Protein AF-A0A9J6RGP5-F1 (afdb_monomer_lite)

Secondary structure (DSSP, 8-state):
--B--TTPPSEEEEEEETTS-EEEEEE-SS-EEEEEE-SS---TTTTSEEEEEEEEE-BBTSEEEEEE--SSSSS-EEEEEEEEEEEEEE-

Sequence (91 aa):
MNRIDNNSPSGTYLITTRSGSKYFLEISEATKKLVRVNPKFGLRKDGEQIEVKEIMTLEIGKPAIICIEPLGLGSETFRLTTEVLDIIFFV

Foldseek 3Di:
DFWDFPPDDAFWKWWAAPQRKIWIWGDDPVFIWIAIAHPPDDDPRHRHIWTWPTFPTGGAQQWTWTWTCDPDDDRIDIDTGHGTHDMDTDD

Structure (mmCIF, N/CA/C/O backbone):
data_AF-A0A9J6RGP5-F1
#
_entry.id   AF-A0A9J6RGP5-F1
#
loop_
_atom_site.group_PDB
_atom_site.id
_atom_site.type_symbol
_atom_site.label_atom_id
_atom_site.label_alt_id
_atom_site.label_comp_id
_atom_site.label_asym_id
_atom_site.label_entity_id
_atom_site.label_seq_id
_atom_site.pdbx_PDB_ins_code
_atom_site.Cartn_x
_atom_site.Cartn_y
_atom_site.Cartn_z
_atom_site.occupancy
_atom_site.B_iso_or_equiv
_atom_site.auth_seq_id
_atom_site.auth_comp_id
_atom_site.auth_asym_id
_atom_site.auth_atom_id
_atom_site.pdbx_PDB_model_num
ATOM 1 N N . MET A 1 1 ? -3.334 -11.316 7.115 1.00 84.31 1 MET A N 1
ATOM 2 C CA . MET A 1 1 ? -1.883 -11.019 7.236 1.00 84.31 1 MET A CA 1
ATOM 3 C C . MET A 1 1 ? -1.736 -9.820 8.163 1.00 84.31 1 MET A C 1
ATOM 5 O O . MET A 1 1 ? -2.660 -9.026 8.190 1.00 84.31 1 MET A O 1
ATOM 9 N N . ASN A 1 2 ? -0.656 -9.677 8.941 1.00 92.56 2 ASN A N 1
ATOM 10 C CA . ASN A 1 2 ? -0.603 -8.621 9.977 1.00 92.56 2 ASN A CA 1
ATOM 11 C C . ASN A 1 2 ? 0.227 -7.390 9.582 1.00 92.56 2 ASN A C 1
ATOM 13 O O . ASN A 1 2 ? 0.020 -6.316 10.142 1.00 92.56 2 ASN A O 1
ATOM 17 N N . ARG A 1 3 ? 1.146 -7.534 8.621 1.00 96.06 3 ARG A N 1
ATOM 18 C CA . ARG A 1 3 ? 2.059 -6.484 8.158 1.00 96.06 3 ARG A CA 1
ATOM 19 C C . ARG A 1 3 ? 2.466 -6.735 6.710 1.00 96.06 3 ARG A C 1
ATOM 21 O O . ARG A 1 3 ? 2.637 -7.891 6.345 1.00 96.06 3 ARG A O 1
ATOM 28 N N . ILE A 1 4 ? 2.645 -5.664 5.941 1.00 96.56 4 ILE A N 1
ATOM 29 C CA . ILE A 1 4 ? 3.276 -5.637 4.615 1.00 96.56 4 ILE A CA 1
ATOM 30 C C . ILE A 1 4 ? 4.520 -4.739 4.706 1.00 96.56 4 ILE A C 1
ATOM 32 O O . ILE A 1 4 ? 4.523 -3.720 5.398 1.00 96.56 4 ILE A O 1
ATOM 36 N N . ASP A 1 5 ? 5.573 -5.104 3.991 1.00 96.12 5 ASP A N 1
ATOM 37 C CA . ASP A 1 5 ? 6.796 -4.325 3.821 1.00 96.12 5 ASP A CA 1
ATOM 38 C C . ASP A 1 5 ? 7.310 -4.413 2.374 1.00 96.12 5 ASP A C 1
ATOM 40 O O . ASP A 1 5 ? 6.675 -4.999 1.494 1.00 96.12 5 ASP A O 1
ATOM 44 N N . ASN A 1 6 ? 8.468 -3.808 2.107 1.00 94.25 6 ASN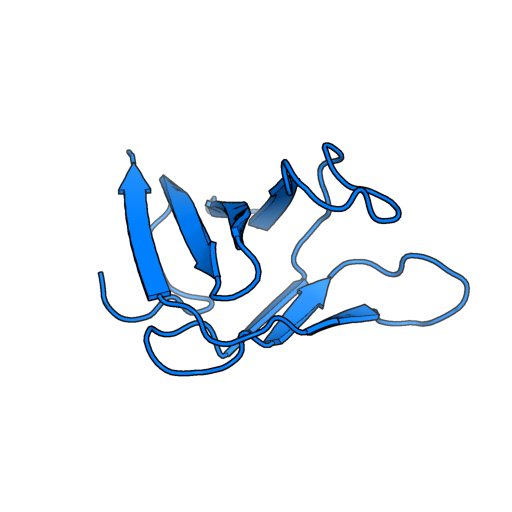 A N 1
ATOM 45 C CA . ASN A 1 6 ? 9.041 -3.755 0.763 1.00 94.25 6 ASN A CA 1
ATOM 46 C C . ASN A 1 6 ? 9.457 -5.117 0.180 1.00 94.25 6 ASN A C 1
ATOM 48 O O . ASN A 1 6 ? 9.687 -5.159 -1.027 1.00 94.25 6 ASN A O 1
ATOM 52 N N . ASN A 1 7 ? 9.525 -6.176 0.995 1.00 93.62 7 ASN A N 1
ATOM 53 C CA . ASN A 1 7 ? 9.925 -7.534 0.609 1.00 93.62 7 ASN A CA 1
ATOM 54 C C . ASN A 1 7 ? 8.754 -8.528 0.659 1.00 93.62 7 ASN A C 1
ATOM 56 O O . ASN A 1 7 ? 8.955 -9.738 0.544 1.00 93.62 7 ASN A O 1
ATOM 60 N N . SER A 1 8 ? 7.533 -8.039 0.879 1.00 94.88 8 SER A N 1
ATOM 61 C CA . SER A 1 8 ? 6.346 -8.888 0.910 1.00 94.88 8 SER A CA 1
ATOM 62 C C . SER A 1 8 ? 6.102 -9.558 -0.451 1.00 94.88 8 SER A C 1
ATOM 64 O O . SER A 1 8 ? 6.480 -8.993 -1.479 1.00 94.88 8 SER A O 1
ATOM 66 N N . PRO A 1 9 ? 5.475 -10.750 -0.479 1.00 95.00 9 PRO A N 1
ATOM 67 C CA . PRO A 1 9 ? 5.246 -11.501 -1.711 1.00 95.00 9 PRO A CA 1
ATOM 68 C C . PRO A 1 9 ? 4.558 -10.687 -2.811 1.00 95.00 9 PRO A C 1
ATOM 70 O O . PRO A 1 9 ? 3.737 -9.810 -2.533 1.00 95.00 9 PRO A O 1
ATOM 73 N N . SER A 1 10 ? 4.846 -11.027 -4.067 1.00 96.38 10 SER A N 1
ATOM 74 C CA . SER A 1 10 ? 4.078 -10.488 -5.191 1.00 96.38 10 SER A CA 1
ATOM 75 C C . SER A 1 10 ? 2.621 -10.952 -5.122 1.00 96.38 10 SER A C 1
ATOM 77 O O . SER A 1 10 ? 2.338 -12.064 -4.680 1.00 96.38 10 SER A O 1
ATOM 79 N N . GLY A 1 11 ? 1.708 -10.090 -5.556 1.00 96.50 11 GLY A N 1
ATOM 80 C CA . GLY A 1 11 ? 0.264 -10.303 -5.538 1.00 96.50 11 GLY A CA 1
ATOM 81 C C . GLY A 1 11 ? -0.481 -9.029 -5.152 1.00 96.50 11 GLY A C 1
ATOM 82 O O . GLY A 1 11 ? 0.097 -7.938 -5.107 1.00 96.50 11 GLY A O 1
ATOM 83 N N . THR A 1 12 ? -1.776 -9.161 -4.878 1.00 97.31 12 THR A N 1
ATOM 84 C CA . THR A 1 12 ? -2.647 -8.024 -4.568 1.00 97.31 12 THR A CA 1
ATOM 85 C C . THR A 1 12 ? -3.052 -8.038 -3.106 1.00 97.31 12 THR A C 1
ATOM 87 O O . THR A 1 12 ? -3.528 -9.038 -2.578 1.00 97.31 12 THR A O 1
ATOM 90 N N . TYR A 1 13 ? -2.925 -6.898 -2.445 1.00 97.88 13 TYR A N 1
ATOM 91 C CA . TYR A 1 13 ? -3.307 -6.710 -1.057 1.00 97.88 13 TYR A CA 1
ATOM 92 C C . TYR A 1 13 ? -4.460 -5.722 -0.968 1.00 97.88 13 TYR A C 1
ATOM 94 O O . TYR A 1 13 ? -4.373 -4.612 -1.491 1.00 97.88 13 TYR A O 1
ATOM 102 N N . LEU A 1 14 ? -5.522 -6.092 -0.261 1.00 97.88 14 LEU A N 1
ATOM 103 C CA . LEU A 1 14 ? -6.570 -5.163 0.141 1.00 97.88 14 LEU A CA 1
ATOM 104 C C . LEU A 1 14 ? -6.326 -4.727 1.579 1.00 97.88 14 LEU A C 1
ATOM 106 O O . LEU A 1 14 ? -6.416 -5.532 2.505 1.00 97.88 14 LEU A O 1
ATOM 110 N N . ILE A 1 15 ? -6.069 -3.436 1.757 1.00 98.00 15 ILE A N 1
ATOM 111 C CA . ILE A 1 15 ? -5.922 -2.803 3.064 1.00 98.00 15 ILE A CA 1
ATOM 112 C C . ILE A 1 15 ? -7.174 -1.987 3.360 1.00 98.00 15 ILE A C 1
ATOM 114 O O . ILE A 1 15 ? -7.567 -1.125 2.570 1.00 98.00 15 ILE A O 1
ATOM 118 N N . THR A 1 16 ? -7.779 -2.222 4.520 1.00 97.75 16 THR A N 1
ATOM 119 C CA . THR A 1 16 ? -8.921 -1.436 5.002 1.00 97.75 16 THR A CA 1
ATOM 120 C C . THR A 1 16 ? -8.502 -0.595 6.196 1.00 97.75 16 THR A C 1
ATOM 122 O O . THR A 1 16 ? -7.893 -1.103 7.136 1.00 97.75 16 THR A O 1
ATOM 125 N N . THR A 1 17 ? -8.836 0.695 6.187 1.00 97.31 17 THR A N 1
ATOM 126 C CA . THR A 1 17 ? -8.488 1.624 7.273 1.00 97.31 17 THR A CA 1
ATOM 127 C C . THR A 1 17 ? -9.717 2.069 8.058 1.00 97.31 17 THR A C 1
ATOM 129 O O . THR A 1 17 ? -10.844 2.013 7.569 1.00 97.31 17 THR A O 1
ATOM 132 N N . ARG A 1 18 ? -9.506 2.580 9.276 1.00 97.06 18 ARG A N 1
ATOM 133 C CA . ARG A 1 18 ? -10.558 3.059 10.190 1.00 97.06 18 ARG A CA 1
ATOM 134 C C . ARG A 1 18 ? -11.471 4.133 9.588 1.00 97.06 18 ARG A C 1
ATOM 136 O O . ARG A 1 18 ? -12.659 4.156 9.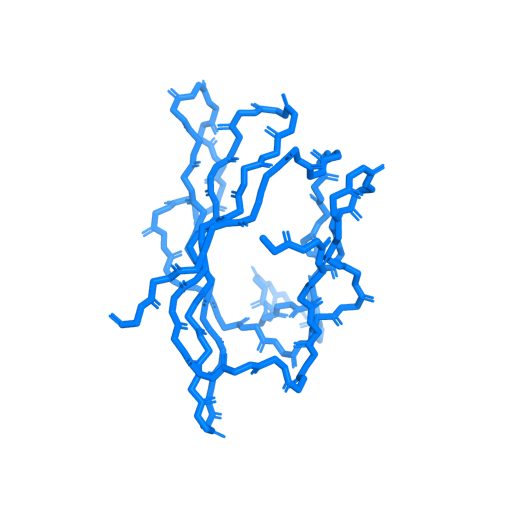885 1.00 97.06 18 ARG A O 1
ATOM 143 N N . SER A 1 19 ? -10.955 4.978 8.696 1.00 94.19 19 SER A N 1
ATOM 144 C CA . SER A 1 19 ? -11.745 5.941 7.911 1.00 94.19 19 SER A CA 1
ATOM 145 C C . SER A 1 19 ? -12.707 5.308 6.889 1.00 94.19 19 SER A C 1
ATOM 147 O O . SER A 1 19 ? -13.460 6.027 6.230 1.00 94.19 19 SER A O 1
ATOM 149 N N . GLY A 1 20 ? -12.663 3.987 6.703 1.00 94.81 20 GLY A N 1
ATOM 150 C CA . GLY A 1 20 ? -13.408 3.262 5.675 1.00 94.81 20 GLY A CA 1
ATOM 151 C C . GLY A 1 20 ? -12.762 3.301 4.288 1.00 94.81 20 GLY A C 1
ATOM 152 O O . GLY A 1 20 ? -13.376 2.833 3.330 1.00 94.81 20 GLY A O 1
ATOM 153 N N . SER A 1 21 ? -11.550 3.852 4.155 1.00 96.00 21 SER A N 1
ATOM 154 C CA . SER A 1 21 ? -10.802 3.761 2.900 1.00 96.00 21 SER A CA 1
ATOM 155 C C . SER A 1 21 ? -10.358 2.322 2.653 1.00 96.00 21 SER A C 1
ATOM 157 O O . SER A 1 21 ? -9.936 1.618 3.573 1.00 96.00 21 SER A O 1
ATOM 159 N N . LYS A 1 22 ? -10.419 1.922 1.388 1.00 97.19 22 LYS A N 1
ATOM 160 C CA . LYS A 1 22 ? -9.877 0.677 0.862 1.00 97.19 22 LYS A CA 1
ATOM 161 C C . LYS A 1 22 ? -8.712 1.001 -0.055 1.00 97.19 22 LYS A C 1
ATOM 163 O O . LYS A 1 22 ? -8.812 1.897 -0.892 1.00 97.19 22 LYS A O 1
ATOM 168 N N . TYR A 1 23 ? -7.625 0.273 0.110 1.00 97.19 23 TYR A N 1
ATOM 169 C CA . TYR A 1 23 ? -6.442 0.399 -0.718 1.00 97.19 23 TYR A CA 1
ATOM 170 C C . TYR A 1 23 ? -6.144 -0.947 -1.354 1.00 97.19 23 TYR A C 1
ATOM 172 O O . TYR A 1 23 ? -6.004 -1.935 -0.641 1.00 97.19 23 TYR A O 1
ATOM 180 N N . PHE A 1 24 ? -6.042 -0.968 -2.675 1.00 97.62 24 PHE A N 1
ATOM 181 C CA . PHE A 1 24 ? -5.548 -2.104 -3.436 1.00 97.62 24 PHE A CA 1
ATOM 182 C C . PHE A 1 24 ? -4.082 -1.836 -3.741 1.00 97.62 24 PHE A C 1
ATOM 184 O O . PHE A 1 24 ? -3.764 -0.906 -4.480 1.00 97.62 24 PHE A O 1
ATOM 191 N N . LEU A 1 25 ? -3.203 -2.591 -3.094 1.00 97.81 25 LEU A N 1
ATOM 192 C CA . LEU A 1 25 ? -1.766 -2.540 -3.296 1.00 97.81 25 LEU A CA 1
ATOM 193 C C . LEU A 1 25 ? -1.354 -3.764 -4.109 1.00 97.81 25 LEU A C 1
ATOM 195 O O . LEU A 1 25 ? -1.419 -4.882 -3.613 1.00 97.81 25 LEU A O 1
ATOM 199 N N . GLU A 1 26 ? -0.919 -3.549 -5.338 1.00 97.56 26 GLU A N 1
ATOM 200 C CA . GLU A 1 26 ? -0.319 -4.581 -6.176 1.00 97.56 26 GLU A CA 1
ATOM 201 C C . GLU A 1 26 ? 1.198 -4.535 -6.001 1.00 97.56 26 GLU A C 1
ATOM 203 O O . GLU A 1 26 ? 1.816 -3.480 -6.166 1.00 97.56 26 GLU A O 1
ATOM 208 N N . ILE A 1 27 ? 1.800 -5.673 -5.662 1.00 96.81 27 ILE A N 1
ATOM 209 C CA . ILE A 1 27 ? 3.251 -5.853 -5.593 1.00 96.81 27 ILE A CA 1
ATOM 210 C C . ILE A 1 27 ? 3.653 -6.832 -6.694 1.00 96.81 27 ILE A C 1
ATOM 212 O O . ILE A 1 27 ? 3.100 -7.924 -6.797 1.00 96.81 27 ILE A O 1
ATOM 216 N N . SER A 1 28 ? 4.624 -6.437 -7.508 1.00 94.25 28 SER A N 1
ATOM 217 C CA . SER A 1 28 ? 5.285 -7.283 -8.504 1.00 94.25 28 SER A CA 1
ATOM 218 C C . SER A 1 28 ? 6.799 -7.234 -8.295 1.00 94.25 28 SER A C 1
ATOM 220 O O . SER A 1 28 ? 7.289 -6.391 -7.542 1.00 94.25 28 SER A O 1
ATOM 222 N N . GLU A 1 29 ? 7.550 -8.079 -9.004 1.00 89.12 29 GLU A N 1
ATOM 223 C CA . GLU A 1 29 ? 9.021 -8.066 -8.950 1.00 89.12 29 GLU A CA 1
ATOM 224 C C . GLU A 1 29 ? 9.625 -6.705 -9.335 1.00 89.12 29 GLU A C 1
ATOM 226 O O . GLU A 1 29 ? 10.671 -6.327 -8.815 1.00 89.12 29 GLU A O 1
ATOM 231 N N . ALA A 1 30 ? 8.965 -5.956 -10.225 1.00 90.12 30 ALA A N 1
ATOM 232 C CA . ALA A 1 30 ? 9.495 -4.707 -10.770 1.00 90.12 30 ALA A CA 1
ATOM 233 C C . ALA A 1 30 ? 8.878 -3.444 -10.153 1.00 90.12 30 ALA A C 1
ATOM 235 O O . ALA A 1 30 ? 9.542 -2.415 -10.073 1.00 90.12 30 ALA A O 1
ATOM 236 N N . THR A 1 31 ? 7.599 -3.483 -9.768 1.00 94.44 31 THR A N 1
ATOM 237 C CA . THR A 1 31 ? 6.842 -2.276 -9.393 1.00 94.44 31 THR A CA 1
ATOM 238 C C . THR A 1 31 ? 5.828 -2.542 -8.288 1.00 94.44 31 THR A C 1
ATOM 240 O O . THR A 1 31 ? 5.341 -3.666 -8.128 1.00 94.44 31 THR A O 1
ATOM 243 N N . LYS A 1 32 ? 5.473 -1.481 -7.557 1.00 97.25 32 LYS A N 1
ATOM 244 C CA . LYS A 1 32 ? 4.377 -1.473 -6.585 1.00 97.25 32 LYS A CA 1
ATOM 245 C C . LYS A 1 32 ? 3.372 -0.394 -6.972 1.00 97.25 32 LYS A C 1
ATOM 247 O O . LYS A 1 32 ? 3.757 0.738 -7.259 1.00 97.25 32 LYS A O 1
ATOM 252 N N . LYS A 1 33 ? 2.086 -0.728 -6.976 1.00 97.31 33 LYS A N 1
ATOM 253 C CA . LYS A 1 33 ? 1.006 0.169 -7.411 1.00 97.31 33 LYS A CA 1
ATOM 254 C C . LYS A 1 33 ? -0.090 0.215 -6.366 1.00 97.31 33 LYS A C 1
ATOM 256 O O . LYS A 1 33 ? -0.463 -0.811 -5.816 1.00 97.31 33 LYS A O 1
ATOM 261 N N . LEU A 1 34 ? -0.615 1.402 -6.102 1.00 97.06 34 LEU A N 1
ATOM 262 C CA . LEU A 1 34 ? -1.640 1.640 -5.098 1.00 97.06 34 LEU A CA 1
ATOM 263 C C . LEU A 1 34 ? -2.841 2.329 -5.730 1.00 97.06 34 LEU A C 1
ATOM 265 O O . LEU A 1 34 ? -2.717 3.421 -6.280 1.00 97.06 34 LEU A O 1
ATOM 269 N N . VAL A 1 35 ? -4.014 1.732 -5.567 1.00 97.31 35 VAL A N 1
ATOM 270 C CA . VAL A 1 35 ? -5.300 2.368 -5.853 1.00 97.31 35 VAL A CA 1
ATOM 271 C C . VAL A 1 35 ? -6.030 2.566 -4.540 1.00 97.31 35 VAL A C 1
ATOM 273 O O . VAL A 1 35 ? -6.159 1.640 -3.741 1.00 97.31 35 VAL A O 1
ATOM 276 N N . ARG A 1 36 ? -6.541 3.772 -4.306 1.00 95.31 36 ARG A N 1
ATOM 277 C CA . ARG A 1 36 ? -7.378 4.070 -3.141 1.00 95.31 36 ARG A CA 1
ATOM 278 C C . ARG A 1 36 ? -8.817 4.286 -3.579 1.00 95.31 36 ARG A C 1
ATOM 280 O O . ARG A 1 36 ? -9.066 5.042 -4.507 1.00 95.31 36 ARG A O 1
ATOM 287 N N . VAL A 1 37 ? -9.763 3.714 -2.844 1.00 95.06 37 VAL A N 1
ATOM 288 C CA . VAL A 1 37 ? -11.190 4.021 -2.960 1.00 95.06 37 VAL A CA 1
ATOM 289 C C . VAL A 1 37 ? -11.747 4.278 -1.568 1.00 95.06 37 VAL A C 1
ATOM 291 O O . VAL A 1 37 ? -11.505 3.506 -0.642 1.00 95.06 37 VAL A O 1
ATOM 294 N N . ASN A 1 38 ? -12.521 5.345 -1.394 1.00 92.00 38 ASN A N 1
ATOM 295 C CA . ASN A 1 38 ? -13.312 5.541 -0.186 1.00 92.00 38 ASN A CA 1
ATOM 296 C C . ASN A 1 38 ? -14.768 5.841 -0.579 1.00 92.00 38 ASN A C 1
ATOM 298 O O . ASN A 1 38 ? -15.021 6.844 -1.241 1.00 92.00 38 ASN A O 1
ATOM 302 N N . PRO A 1 39 ? -15.736 4.998 -0.175 1.00 84.12 39 PRO A N 1
ATOM 303 C CA . PRO A 1 39 ? -17.127 5.135 -0.604 1.00 84.12 39 PRO A CA 1
ATOM 304 C C . PRO A 1 39 ? -17.846 6.342 0.015 1.00 84.12 39 PRO A C 1
ATOM 306 O O . PRO A 1 39 ? -18.926 6.698 -0.443 1.00 84.12 39 PRO A O 1
ATOM 309 N N . LYS A 1 40 ? -17.290 6.947 1.073 1.00 83.81 40 LYS A N 1
ATOM 310 C CA . LYS A 1 40 ? -17.901 8.072 1.796 1.00 83.81 40 LYS A CA 1
ATOM 311 C C . LYS A 1 40 ? -17.270 9.418 1.451 1.00 83.81 40 LYS A C 1
ATOM 313 O O . LYS A 1 40 ? -17.964 10.427 1.464 1.00 83.81 40 LYS A O 1
ATOM 318 N N . PHE A 1 41 ? -15.968 9.443 1.168 1.00 80.69 41 PHE A N 1
ATOM 319 C CA . PHE A 1 41 ? -15.208 10.679 0.976 1.00 80.69 41 PHE A CA 1
ATOM 320 C C . PHE A 1 41 ? -14.237 10.542 -0.197 1.00 80.69 41 PHE A C 1
ATOM 322 O O . PHE A 1 41 ? -13.202 9.891 -0.061 1.00 80.69 41 PHE A O 1
ATOM 329 N N . GLY A 1 42 ? -14.548 11.179 -1.327 1.00 80.44 42 GLY A N 1
ATOM 330 C CA . GLY A 1 42 ? -13.657 11.214 -2.486 1.00 80.44 42 GLY A CA 1
ATOM 331 C C . GLY A 1 42 ? -12.502 12.191 -2.277 1.00 80.44 42 GLY A C 1
ATOM 332 O O . GLY A 1 42 ? -12.725 13.373 -2.017 1.00 80.44 42 GLY A O 1
ATOM 333 N N . LEU A 1 43 ? -11.268 11.705 -2.392 1.00 81.62 43 LEU A N 1
ATOM 334 C CA . LEU A 1 43 ? -10.061 12.532 -2.395 1.00 81.62 43 LEU A CA 1
ATOM 335 C C . LEU A 1 43 ? -9.426 12.605 -3.786 1.00 81.62 43 LEU A C 1
ATOM 337 O O . LEU A 1 43 ? -9.726 11.828 -4.691 1.00 81.62 43 LEU A O 1
ATOM 341 N N . ARG A 1 44 ? -8.499 13.555 -3.949 1.00 78.94 44 ARG A N 1
ATOM 342 C CA . ARG A 1 44 ? -7.674 13.675 -5.155 1.00 78.94 44 ARG A CA 1
ATOM 343 C C . ARG A 1 44 ? -6.967 12.340 -5.440 1.00 78.94 44 ARG A C 1
ATOM 345 O O . ARG A 1 44 ? -6.300 11.799 -4.550 1.00 78.94 44 ARG A O 1
ATOM 352 N N . LYS A 1 45 ? -7.068 11.873 -6.691 1.00 84.81 45 LYS A N 1
ATOM 353 C CA . LYS A 1 45 ? -6.540 10.585 -7.178 1.00 84.81 45 LYS A CA 1
ATOM 354 C C . LYS A 1 45 ? -7.208 9.336 -6.571 1.00 84.81 45 LYS A C 1
ATOM 356 O O . LYS A 1 45 ? -6.623 8.258 -6.627 1.00 84.81 45 LYS A O 1
ATOM 361 N N . ASP A 1 46 ? -8.394 9.439 -5.966 1.00 89.38 46 ASP A N 1
ATOM 362 C CA . ASP A 1 46 ? -9.168 8.233 -5.638 1.00 89.38 46 ASP A CA 1
ATOM 363 C C . ASP A 1 46 ? -9.628 7.543 -6.934 1.00 89.38 46 ASP A C 1
ATOM 365 O O . ASP A 1 46 ? -10.047 8.198 -7.885 1.00 89.38 46 ASP A O 1
ATOM 369 N N . GLY A 1 47 ? -9.513 6.217 -6.980 1.00 91.56 47 GLY A N 1
ATOM 370 C CA . GLY A 1 47 ? -9.756 5.394 -8.167 1.00 91.56 47 GLY A CA 1
ATOM 371 C C . GLY A 1 47 ? -8.618 5.400 -9.191 1.00 91.56 47 GLY A C 1
ATOM 372 O O . GLY A 1 47 ? -8.649 4.606 -10.125 1.00 91.56 47 GLY A O 1
ATOM 373 N N . GLU A 1 48 ? -7.600 6.242 -9.011 1.00 94.38 48 GLU A N 1
ATOM 374 C CA . GLU A 1 48 ? -6.428 6.272 -9.881 1.00 94.38 48 GLU A CA 1
ATOM 375 C C . GLU A 1 48 ? -5.306 5.390 -9.324 1.00 94.38 48 GLU A C 1
ATOM 377 O O . GLU A 1 48 ? -5.139 5.247 -8.109 1.00 94.38 48 GLU A O 1
ATOM 382 N N . GLN A 1 49 ? -4.530 4.801 -10.233 1.00 95.69 49 GLN A N 1
ATOM 383 C CA . GLN A 1 49 ? -3.346 4.021 -9.897 1.00 95.69 49 GLN A CA 1
ATOM 384 C C . GLN A 1 49 ? -2.165 4.961 -9.663 1.00 95.69 49 GLN A C 1
ATOM 386 O O . GLN A 1 49 ? -1.876 5.808 -10.504 1.00 95.69 49 GLN A O 1
ATOM 391 N N . ILE A 1 50 ? -1.491 4.785 -8.531 1.00 95.38 50 ILE A N 1
ATOM 392 C CA . ILE A 1 50 ? -0.341 5.586 -8.115 1.00 95.38 50 ILE A CA 1
ATOM 393 C C . ILE A 1 50 ? 0.837 4.652 -7.855 1.00 95.38 50 ILE A C 1
ATOM 395 O O . ILE A 1 50 ? 0.670 3.616 -7.208 1.00 95.38 50 ILE A O 1
ATOM 399 N N . GLU A 1 51 ? 2.028 5.004 -8.323 1.00 96.19 51 GLU A N 1
ATOM 400 C CA . GLU A 1 51 ? 3.230 4.225 -8.021 1.00 96.19 51 GLU A CA 1
ATOM 401 C C . GLU A 1 51 ? 3.647 4.371 -6.547 1.00 96.19 51 GLU A C 1
ATOM 403 O O . GLU A 1 51 ? 3.684 5.471 -5.985 1.00 96.19 51 GLU A O 1
ATOM 408 N N . VAL A 1 52 ? 3.977 3.244 -5.913 1.00 96.94 52 VAL A N 1
ATOM 409 C CA . VAL A 1 52 ? 4.535 3.181 -4.558 1.00 96.94 52 VAL A CA 1
ATOM 410 C C . VAL A 1 52 ? 6.041 3.015 -4.654 1.00 96.94 52 VAL A C 1
ATOM 412 O O . VAL A 1 52 ? 6.535 1.988 -5.112 1.00 96.94 52 VAL A O 1
ATOM 415 N N . LYS A 1 53 ? 6.767 4.009 -4.146 1.00 96.44 53 LYS A N 1
ATOM 416 C CA . LYS A 1 53 ? 8.226 3.969 -4.049 1.00 96.44 53 LYS A CA 1
ATOM 417 C C . LYS A 1 53 ? 8.671 3.114 -2.868 1.00 96.44 53 LYS A C 1
ATOM 419 O O . LYS A 1 53 ? 9.542 2.261 -3.009 1.00 96.44 53 LYS A O 1
ATOM 424 N N . GLU A 1 54 ? 8.047 3.317 -1.708 1.00 96.50 54 GLU A N 1
ATOM 425 C CA . GLU A 1 54 ? 8.452 2.647 -0.473 1.00 96.50 54 GLU A CA 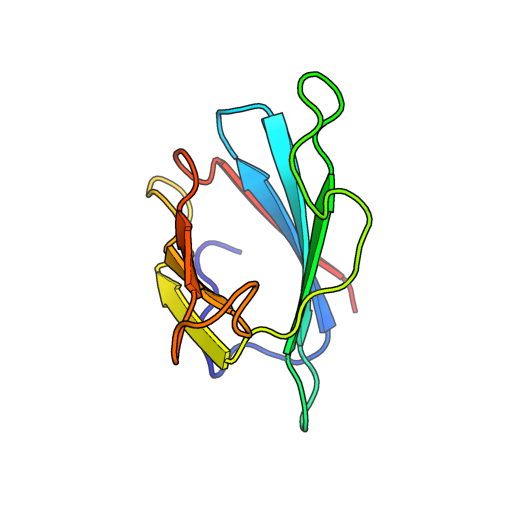1
ATOM 426 C C . GLU A 1 54 ? 7.290 2.472 0.512 1.00 96.50 54 GLU A C 1
ATOM 428 O O . GLU A 1 54 ? 6.494 3.384 0.745 1.00 96.50 54 GLU A O 1
ATOM 433 N N . ILE A 1 55 ? 7.219 1.298 1.140 1.00 97.12 55 ILE A N 1
ATOM 434 C CA . ILE A 1 55 ? 6.309 1.015 2.253 1.00 97.12 55 ILE A CA 1
ATOM 435 C C . ILE A 1 55 ? 7.069 1.241 3.562 1.00 97.12 55 ILE A C 1
ATOM 437 O O . ILE A 1 55 ? 7.842 0.383 3.986 1.00 97.12 55 ILE A O 1
ATOM 441 N N . MET A 1 56 ? 6.849 2.388 4.208 1.00 97.12 56 MET A N 1
ATOM 442 C CA . MET A 1 56 ? 7.529 2.720 5.466 1.00 97.12 56 MET A CA 1
ATOM 443 C C . MET A 1 56 ? 6.845 2.072 6.670 1.00 97.12 56 MET A C 1
ATOM 445 O O . MET A 1 56 ? 7.493 1.569 7.584 1.00 97.12 56 MET A O 1
ATOM 449 N N . THR A 1 57 ? 5.512 2.098 6.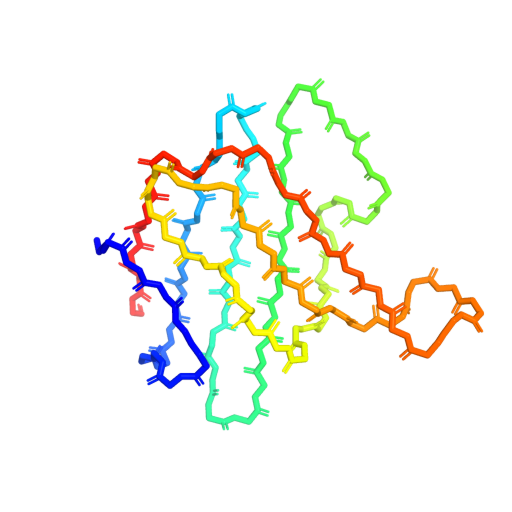707 1.00 97.06 57 THR A N 1
ATOM 450 C CA . THR A 1 57 ? 4.710 1.446 7.751 1.00 97.06 57 THR A CA 1
ATOM 451 C C . THR A 1 57 ? 3.402 0.964 7.150 1.00 97.06 57 THR A C 1
ATOM 453 O O . THR A 1 57 ? 2.660 1.756 6.574 1.00 97.06 57 THR A O 1
ATOM 456 N N . LEU A 1 58 ? 3.103 -0.326 7.290 1.00 97.75 58 LEU A N 1
ATOM 457 C CA . LEU A 1 58 ? 1.838 -0.903 6.850 1.00 97.75 58 LEU A CA 1
ATOM 458 C C . LE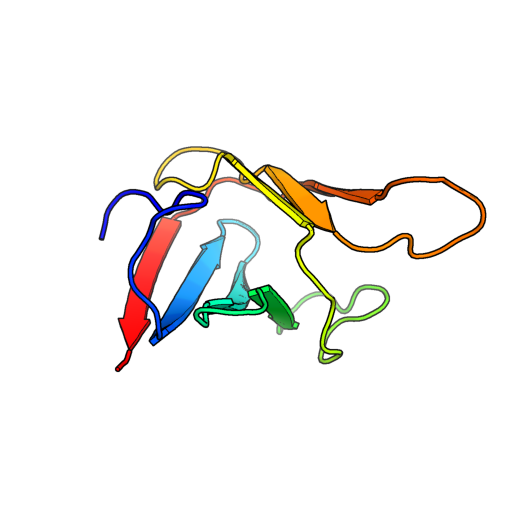U A 1 58 ? 1.535 -2.160 7.666 1.00 97.75 58 LEU A C 1
ATOM 460 O O . LEU A 1 58 ? 1.908 -3.269 7.296 1.00 97.75 58 LEU A O 1
ATOM 464 N N . GLU A 1 59 ? 0.885 -1.980 8.812 1.00 97.75 59 GLU A N 1
ATOM 465 C CA . GLU A 1 59 ? 0.527 -3.070 9.721 1.00 97.75 59 GLU A CA 1
ATOM 466 C C . GLU A 1 59 ? -0.778 -2.784 10.458 1.00 97.75 59 GLU A C 1
ATOM 468 O O . GLU A 1 59 ? -1.122 -1.625 10.704 1.00 97.75 59 GLU A O 1
ATOM 473 N N . ILE A 1 60 ? -1.505 -3.848 10.801 1.00 98.31 60 ILE A N 1
ATOM 474 C CA . ILE A 1 60 ? -2.779 -3.754 11.520 1.00 98.31 60 ILE A CA 1
ATOM 475 C C . ILE A 1 60 ? -2.559 -3.075 12.879 1.00 98.31 60 ILE A C 1
ATOM 477 O O . ILE A 1 60 ? -1.594 -3.358 13.588 1.00 98.31 60 ILE A O 1
ATOM 481 N N . GLY A 1 61 ? -3.471 -2.176 13.245 1.00 98.06 61 GLY A N 1
ATOM 482 C CA . GLY A 1 61 ? -3.434 -1.437 14.505 1.00 98.06 61 GLY A CA 1
ATOM 483 C C . GLY A 1 61 ? -2.599 -0.155 14.467 1.00 98.06 61 GLY A C 1
ATOM 484 O O . GLY A 1 61 ? -2.544 0.555 15.471 1.00 98.06 61 GLY A O 1
ATOM 485 N N . LYS A 1 62 ? -1.974 0.192 13.329 1.00 97.56 62 LYS A N 1
ATOM 486 C CA . LYS A 1 62 ? -1.225 1.451 13.170 1.00 97.56 62 LYS A CA 1
ATOM 487 C C . LYS A 1 62 ? -1.634 2.235 11.922 1.00 97.56 62 LYS A C 1
ATOM 489 O O . LYS A 1 62 ? -2.141 1.653 10.964 1.00 97.56 62 LYS A O 1
ATOM 494 N N . PRO A 1 63 ? -1.454 3.569 11.913 1.00 98.06 63 PRO A N 1
ATOM 495 C CA . PRO A 1 63 ? -1.487 4.359 10.685 1.00 98.06 63 PRO A CA 1
ATOM 496 C C . PRO A 1 63 ? -0.501 3.809 9.651 1.00 98.06 63 PRO A C 1
ATOM 498 O O . PRO A 1 63 ? 0.640 3.501 9.996 1.00 98.06 63 PRO A O 1
ATOM 501 N N . ALA A 1 64 ? -0.917 3.720 8.388 1.00 97.88 64 ALA A N 1
ATOM 502 C CA . ALA A 1 64 ? 0.006 3.414 7.307 1.00 97.88 64 ALA A CA 1
ATOM 503 C C . ALA A 1 64 ? 0.715 4.683 6.823 1.00 97.88 64 ALA A C 1
ATOM 505 O O . ALA A 1 64 ? 0.121 5.766 6.761 1.00 97.88 64 ALA A O 1
ATOM 506 N N . ILE A 1 65 ? 1.982 4.515 6.451 1.00 97.81 65 ILE A N 1
ATOM 507 C CA . ILE A 1 65 ? 2.849 5.535 5.868 1.00 97.81 65 ILE A CA 1
ATOM 508 C C . ILE A 1 65 ? 3.474 4.926 4.618 1.00 97.81 65 ILE A C 1
ATOM 510 O O . ILE A 1 65 ? 4.264 3.982 4.698 1.00 97.81 65 ILE A O 1
ATOM 514 N N . ILE A 1 66 ? 3.093 5.458 3.459 1.00 97.38 66 ILE A N 1
ATOM 515 C CA . ILE A 1 66 ? 3.529 4.955 2.155 1.00 97.38 66 ILE A CA 1
ATOM 516 C C . ILE A 1 66 ? 4.120 6.118 1.362 1.00 97.38 66 ILE A C 1
ATOM 518 O O . ILE A 1 66 ? 3.444 7.129 1.160 1.00 97.38 66 ILE A O 1
ATOM 522 N N . CYS A 1 67 ? 5.364 5.978 0.911 1.00 96.81 67 CYS A N 1
ATOM 523 C CA . CYS A 1 67 ? 5.976 6.903 -0.032 1.00 96.81 67 CYS A CA 1
ATOM 524 C C . CYS A 1 67 ? 5.504 6.548 -1.444 1.00 96.81 67 CYS A C 1
ATOM 526 O O . CYS A 1 67 ? 5.669 5.416 -1.905 1.00 96.81 67 CYS A O 1
ATOM 528 N N . ILE A 1 68 ? 4.890 7.515 -2.116 1.00 95.31 68 ILE A N 1
ATOM 529 C CA . ILE A 1 68 ? 4.349 7.388 -3.467 1.00 95.31 68 ILE A CA 1
ATOM 530 C C . ILE A 1 68 ? 5.072 8.333 -4.426 1.00 95.31 68 ILE A C 1
ATOM 532 O O . ILE A 1 68 ? 5.842 9.209 -4.015 1.00 95.31 68 ILE A O 1
ATOM 536 N N . GLU A 1 69 ? 4.828 8.157 -5.722 1.00 93.88 69 GLU A N 1
ATOM 537 C CA . GLU A 1 69 ? 5.264 9.128 -6.720 1.00 93.88 69 GLU A CA 1
ATOM 538 C C . GLU A 1 69 ? 4.786 10.556 -6.384 1.00 93.88 69 GLU A C 1
ATOM 540 O O . GLU A 1 69 ? 3.728 10.743 -5.764 1.00 93.88 69 GLU A O 1
ATOM 545 N N . PRO A 1 70 ? 5.553 11.589 -6.770 1.00 93.12 70 PRO A N 1
ATOM 546 C CA . PRO A 1 70 ? 5.155 12.964 -6.529 1.00 93.12 70 PRO A CA 1
ATOM 547 C C . PRO A 1 70 ? 3.833 13.311 -7.211 1.00 93.12 70 PRO A C 1
ATOM 549 O O . PRO A 1 70 ? 3.682 13.164 -8.419 1.00 93.12 70 PRO A O 1
ATOM 552 N N . LEU A 1 71 ? 2.887 13.865 -6.452 1.00 88.06 71 LEU A N 1
ATOM 553 C CA . LEU A 1 71 ? 1.605 14.343 -6.994 1.00 88.06 71 LEU A CA 1
ATOM 554 C C . LEU A 1 71 ? 1.609 15.857 -7.309 1.00 88.06 71 LEU A C 1
ATOM 556 O O . LEU A 1 71 ? 0.548 16.475 -7.481 1.00 88.06 71 LEU A O 1
ATOM 560 N N . GLY A 1 72 ? 2.793 16.473 -7.346 1.00 86.12 72 GLY A N 1
ATOM 561 C CA . GLY A 1 72 ? 3.019 17.909 -7.526 1.00 86.12 72 GLY A CA 1
ATOM 562 C C . GLY A 1 72 ? 4.502 18.227 -7.747 1.00 86.12 72 GLY A C 1
ATOM 563 O O . GLY A 1 72 ? 5.248 17.375 -8.208 1.00 86.12 72 GLY A O 1
ATOM 564 N N . LEU A 1 73 ? 4.935 19.443 -7.399 1.00 83.38 73 LEU A N 1
ATOM 565 C CA . LEU A 1 73 ? 6.302 19.934 -7.664 1.00 83.38 73 LEU A CA 1
ATOM 566 C C . LEU A 1 73 ? 7.386 19.403 -6.697 1.00 83.38 73 LEU A C 1
ATOM 568 O O . LEU A 1 73 ? 8.544 19.795 -6.812 1.00 83.38 73 LEU A O 1
ATOM 572 N N . GLY A 1 74 ? 7.025 18.568 -5.718 1.00 84.75 74 GLY A N 1
ATOM 573 C CA . GLY A 1 74 ? 7.972 17.995 -4.752 1.00 84.75 74 GLY A CA 1
ATOM 574 C C . GLY A 1 74 ? 8.734 16.781 -5.296 1.00 84.75 74 GLY A C 1
ATOM 575 O O . GLY A 1 74 ? 8.354 16.202 -6.308 1.00 84.75 74 GLY A O 1
ATOM 576 N N . SER A 1 75 ? 9.790 16.356 -4.598 1.00 86.69 75 SER A N 1
ATOM 577 C CA . SER A 1 75 ? 10.553 15.139 -4.931 1.00 86.69 75 SER A CA 1
ATOM 578 C C . SER A 1 75 ? 9.866 13.846 -4.477 1.00 86.69 75 SER A C 1
ATOM 580 O O . SER A 1 75 ? 10.111 12.769 -5.031 1.00 86.69 75 SER A O 1
ATOM 582 N N . GLU A 1 76 ? 8.993 13.949 -3.472 1.00 88.56 76 GLU A N 1
ATOM 583 C CA . GLU A 1 76 ? 8.313 12.829 -2.824 1.00 88.56 76 GLU A CA 1
ATOM 584 C C . GLU A 1 76 ? 6.905 13.229 -2.379 1.00 88.56 76 GLU A C 1
ATOM 586 O O . GLU A 1 76 ? 6.571 14.409 -2.234 1.00 88.56 76 GLU A O 1
ATOM 591 N N . THR A 1 77 ? 6.042 12.242 -2.172 1.00 94.69 77 THR A N 1
ATOM 592 C CA . THR A 1 77 ? 4.731 12.442 -1.556 1.00 94.69 77 THR A CA 1
ATOM 593 C C . THR A 1 77 ? 4.459 11.280 -0.612 1.00 94.69 77 THR A C 1
ATOM 595 O O . THR A 1 77 ? 4.599 10.122 -0.990 1.00 94.69 77 THR A O 1
ATOM 598 N N . PHE A 1 78 ? 4.049 11.583 0.619 1.00 94.31 78 PHE A N 1
ATOM 599 C CA . PHE A 1 78 ? 3.680 10.567 1.602 1.00 94.31 78 PHE A CA 1
ATOM 600 C C . PHE A 1 78 ? 2.167 10.464 1.705 1.00 94.31 78 PHE A C 1
ATOM 602 O O . PHE A 1 78 ? 1.458 11.460 1.866 1.00 94.31 78 PHE A O 1
ATOM 609 N N . ARG A 1 79 ? 1.661 9.236 1.644 1.00 93.00 79 ARG A N 1
ATOM 610 C CA . ARG A 1 79 ? 0.265 8.923 1.909 1.00 93.00 79 ARG A CA 1
ATOM 611 C C . ARG A 1 79 ? 0.147 8.375 3.323 1.00 93.00 79 ARG A C 1
ATOM 613 O O . ARG A 1 79 ? 0.594 7.270 3.616 1.00 93.00 79 ARG A O 1
ATOM 620 N N . LEU A 1 80 ? -0.466 9.189 4.176 1.00 95.25 80 LEU A N 1
ATOM 621 C CA . LEU A 1 80 ? -0.770 8.872 5.565 1.00 95.25 80 LEU A CA 1
ATOM 622 C C . LEU A 1 80 ? -2.226 8.426 5.670 1.00 95.25 80 LEU A C 1
ATOM 624 O O . LEU A 1 80 ? -3.119 9.046 5.082 1.00 95.25 80 LEU A O 1
ATOM 628 N N . THR A 1 81 ? -2.474 7.355 6.412 1.00 94.94 81 THR A N 1
ATOM 629 C CA . THR A 1 81 ? -3.829 6.849 6.643 1.00 94.94 81 THR A CA 1
ATOM 630 C C . THR A 1 81 ? -4.215 6.956 8.110 1.00 94.94 81 THR A C 1
ATOM 632 O O . THR A 1 81 ? -3.376 7.124 8.988 1.00 94.94 81 THR A O 1
ATOM 635 N N . THR A 1 82 ? -5.503 6.795 8.406 1.00 96.19 82 THR A N 1
ATOM 636 C CA . THR A 1 82 ? -5.899 6.356 9.749 1.00 96.19 82 THR A CA 1
ATOM 637 C C . THR A 1 82 ? -5.414 4.926 9.987 1.00 96.19 82 THR A C 1
ATOM 639 O O . THR A 1 82 ? -5.018 4.243 9.045 1.00 96.19 82 THR A O 1
ATOM 642 N N . GLU A 1 83 ? -5.537 4.445 11.217 1.00 98.06 83 GLU A N 1
ATOM 643 C CA . GLU A 1 83 ? -5.245 3.061 11.596 1.00 98.06 83 GLU A CA 1
ATOM 644 C C . GLU A 1 83 ? -5.737 2.017 10.578 1.00 98.06 83 GLU A C 1
ATOM 646 O O . GLU A 1 83 ? -6.881 2.081 10.114 1.00 98.06 83 GLU A O 1
ATOM 651 N N . VAL A 1 84 ? -4.863 1.074 10.231 1.00 98.38 84 VAL A N 1
ATOM 652 C CA . VAL A 1 84 ? -5.180 -0.101 9.418 1.00 98.38 84 VAL A CA 1
ATOM 653 C C . VAL A 1 84 ? -5.933 -1.108 10.276 1.00 98.38 84 VAL A C 1
ATOM 655 O O . VAL A 1 84 ? -5.473 -1.481 11.352 1.00 98.38 84 VAL A O 1
ATOM 658 N N . LEU A 1 85 ? -7.086 -1.553 9.792 1.00 98.31 85 LEU A N 1
ATOM 659 C CA . LEU A 1 85 ? -7.933 -2.520 10.484 1.00 98.31 85 LEU A CA 1
ATOM 660 C C . LEU A 1 85 ? -7.746 -3.939 9.952 1.00 98.31 85 LEU A C 1
ATOM 662 O O . LEU A 1 85 ? -7.838 -4.885 10.724 1.00 98.31 85 LEU A O 1
ATOM 666 N N . ASP A 1 86 ? -7.508 -4.082 8.649 1.00 98.12 86 ASP A N 1
ATOM 667 C CA . ASP A 1 86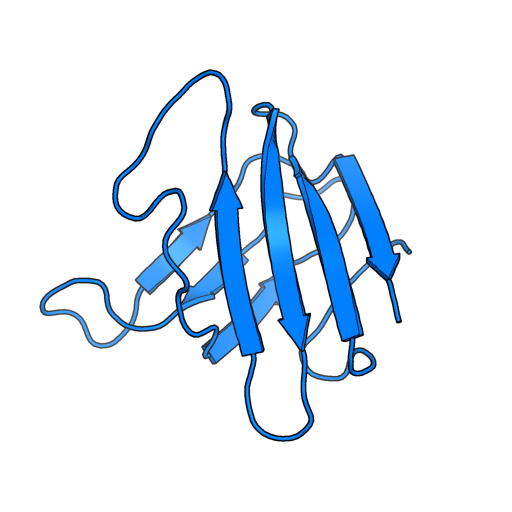 ? -7.420 -5.391 8.008 1.00 98.12 86 ASP A CA 1
ATOM 668 C C . ASP A 1 86 ? -6.505 -5.365 6.781 1.00 98.12 86 ASP A C 1
ATOM 670 O O . ASP A 1 86 ? -6.388 -4.336 6.102 1.00 98.12 86 ASP A O 1
ATOM 674 N N . ILE A 1 87 ? -5.873 -6.509 6.517 1.00 98.19 87 ILE A N 1
ATOM 675 C CA . ILE A 1 87 ? -5.007 -6.765 5.368 1.00 98.19 87 ILE A CA 1
ATOM 676 C C . ILE A 1 87 ? -5.301 -8.170 4.824 1.00 98.19 87 ILE A C 1
ATOM 678 O O . ILE A 1 87 ? -4.936 -9.189 5.431 1.00 98.19 87 ILE A O 1
ATOM 682 N N . ILE A 1 88 ? -5.885 -8.204 3.627 1.00 97.81 88 ILE A N 1
ATOM 683 C CA . ILE A 1 88 ? -6.230 -9.423 2.886 1.00 97.81 88 ILE A CA 1
ATOM 684 C C . ILE A 1 88 ? -5.296 -9.554 1.683 1.00 97.81 88 ILE A C 1
ATOM 686 O O . ILE A 1 88 ? -5.042 -8.568 0.998 1.00 97.81 88 ILE A O 1
ATOM 690 N N . PHE A 1 89 ? -4.800 -10.763 1.425 1.00 96.62 89 PHE A N 1
ATOM 691 C CA . PHE A 1 89 ? -3.931 -11.073 0.289 1.00 96.62 89 PHE A CA 1
ATOM 692 C C . PHE A 1 89 ? -4.681 -11.912 -0.752 1.00 96.62 89 PHE A C 1
ATOM 694 O O . PHE A 1 89 ? -5.361 -12.874 -0.393 1.00 96.62 89 PHE A O 1
ATOM 701 N N . PHE A 1 90 ? -4.532 -11.546 -2.022 1.00 92.19 90 PHE A N 1
ATOM 702 C CA . PHE A 1 90 ? -5.047 -12.232 -3.202 1.00 92.19 90 PHE A CA 1
ATOM 703 C C . PHE A 1 90 ? -3.872 -12.564 -4.128 1.00 92.19 90 PHE A C 1
ATOM 705 O O . PHE A 1 90 ? -3.003 -11.715 -4.352 1.00 92.19 90 PHE A O 1
ATOM 712 N N . VAL A 1 91 ? -3.866 -13.790 -4.650 1.00 77.31 91 VAL A N 1
ATOM 713 C CA . VAL A 1 91 ? -2.885 -14.279 -5.632 1.00 77.31 91 VAL A CA 1
ATOM 714 C C . VAL A 1 91 ? -3.395 -14.009 -7.036 1.00 77.31 91 VAL A C 1
ATOM 716 O O . VAL A 1 91 ? -4.591 -14.299 -7.271 1.00 77.31 91 VAL A O 1
#

pLDDT: mean 93.92, std 5.15, range [77.31, 98.38]

Radius of gyration: 12.17 Å; chains: 1; bounding box: 28×34×25 Å

Organism: NCBI:txid472978